Protein AF-A0A7J8LEA6-F1 (afdb_monomer_lite)

Structure (mmCIF, N/CA/C/O backbone):
data_AF-A0A7J8LEA6-F1
#
_entry.id   AF-A0A7J8LEA6-F1
#
loop_
_atom_site.group_PDB
_atom_site.id
_atom_site.type_symbol
_atom_site.label_atom_id
_atom_site.label_alt_id
_atom_site.label_comp_id
_atom_site.label_asym_id
_atom_site.label_entity_id
_atom_site.label_seq_id
_atom_site.pdbx_PDB_ins_code
_atom_site.Cartn_x
_atom_site.Cartn_y
_atom_site.Cartn_z
_atom_site.occupancy
_atom_site.B_iso_or_equiv
_atom_site.auth_seq_id
_atom_site.auth_comp_id
_atom_site.auth_asym_id
_atom_site.auth_atom_id
_atom_site.pdbx_PDB_model_num
ATOM 1 N N . MET A 1 1 ? 2.730 -10.314 -9.949 1.00 86.88 1 MET A N 1
ATOM 2 C CA . MET A 1 1 ? 4.095 -10.872 -10.053 1.00 86.88 1 MET A CA 1
ATOM 3 C C . MET A 1 1 ? 4.659 -10.910 -8.648 1.00 86.88 1 MET A C 1
ATOM 5 O O . MET A 1 1 ? 4.532 -9.904 -7.964 1.00 86.88 1 MET A O 1
ATOM 9 N N . ASP A 1 2 ? 5.168 -12.056 -8.209 1.00 90.38 2 ASP A N 1
ATOM 10 C CA . ASP A 1 2 ? 5.840 -12.200 -6.909 1.00 90.38 2 ASP A CA 1
ATOM 11 C C . ASP A 1 2 ? 7.220 -11.518 -6.976 1.00 90.38 2 ASP A C 1
ATOM 13 O O . ASP A 1 2 ? 7.902 -11.648 -7.997 1.00 90.38 2 ASP A O 1
ATOM 17 N N . LEU A 1 3 ? 7.569 -10.725 -5.959 1.00 87.19 3 LEU A N 1
ATOM 18 C CA . LEU A 1 3 ? 8.829 -9.979 -5.855 1.00 87.19 3 LEU A CA 1
ATOM 19 C C . LEU A 1 3 ? 9.728 -10.457 -4.695 1.00 87.19 3 LEU A C 1
ATOM 21 O O . LEU A 1 3 ? 10.754 -9.823 -4.451 1.00 87.19 3 LEU A O 1
ATOM 25 N N . GLU A 1 4 ? 9.379 -11.560 -4.020 1.00 86.50 4 GLU A N 1
ATOM 26 C CA . GLU A 1 4 ? 10.015 -12.057 -2.787 1.00 86.50 4 GLU A CA 1
ATOM 27 C C . GLU A 1 4 ? 9.737 -11.173 -1.547 1.00 86.50 4 GLU A C 1
ATOM 29 O O . GLU A 1 4 ? 9.237 -10.051 -1.651 1.00 86.50 4 GLU A O 1
ATOM 34 N N . ASN A 1 5 ? 10.034 -11.689 -0.345 1.00 86.69 5 ASN A N 1
ATOM 35 C CA . ASN A 1 5 ? 9.791 -11.030 0.954 1.00 86.69 5 ASN A CA 1
ATOM 36 C C . ASN A 1 5 ? 8.346 -10.532 1.150 1.00 86.69 5 ASN A C 1
ATOM 38 O O . ASN A 1 5 ? 8.127 -9.425 1.63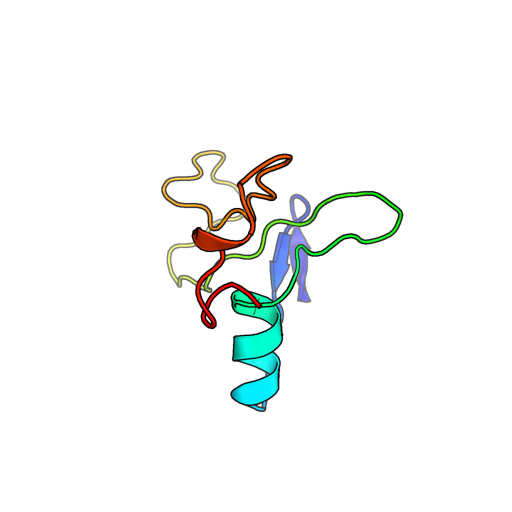7 1.00 86.69 5 ASN A O 1
ATOM 42 N N . ASP A 1 6 ? 7.367 -11.344 0.741 1.00 86.50 6 ASP A N 1
ATOM 43 C CA . ASP A 1 6 ? 5.930 -11.050 0.841 1.00 86.50 6 ASP A CA 1
ATOM 44 C C . ASP A 1 6 ? 5.469 -9.799 0.065 1.00 86.50 6 ASP A C 1
ATOM 46 O O . ASP A 1 6 ? 4.387 -9.260 0.313 1.00 86.50 6 ASP A O 1
ATOM 50 N N . TYR A 1 7 ? 6.252 -9.353 -0.924 1.00 87.06 7 TYR A N 1
ATOM 51 C CA . TYR A 1 7 ? 5.866 -8.276 -1.829 1.00 87.06 7 TYR A CA 1
ATOM 52 C C . TYR A 1 7 ? 5.315 -8.797 -3.152 1.00 87.06 7 TYR A C 1
ATOM 54 O O . TYR A 1 7 ? 5.860 -9.693 -3.794 1.00 87.06 7 TYR A O 1
ATOM 62 N N . TYR A 1 8 ? 4.259 -8.135 -3.621 1.00 88.25 8 TYR A N 1
ATOM 63 C CA . TYR A 1 8 ? 3.595 -8.466 -4.874 1.00 88.25 8 TYR A CA 1
ATOM 64 C C . TYR A 1 8 ? 3.444 -7.217 -5.737 1.00 88.25 8 TYR A C 1
ATOM 66 O O . TYR A 1 8 ? 2.957 -6.182 -5.286 1.00 88.25 8 TYR A O 1
ATOM 74 N N . LEU A 1 9 ? 3.817 -7.326 -7.013 1.00 89.69 9 LEU A N 1
ATOM 75 C CA . LEU A 1 9 ? 3.543 -6.297 -8.008 1.00 89.69 9 LEU A CA 1
ATOM 76 C C . LEU A 1 9 ? 2.233 -6.590 -8.728 1.00 89.69 9 LEU A C 1
ATOM 78 O O . LEU A 1 9 ? 2.081 -7.634 -9.379 1.00 89.69 9 LEU A O 1
ATOM 82 N N . VAL A 1 10 ? 1.323 -5.624 -8.669 1.00 89.25 10 VAL A N 1
ATOM 83 C CA . VAL A 1 10 ? 0.051 -5.636 -9.389 1.00 89.25 10 VAL A CA 1
ATOM 84 C C . VAL A 1 10 ? 0.064 -4.508 -10.416 1.00 89.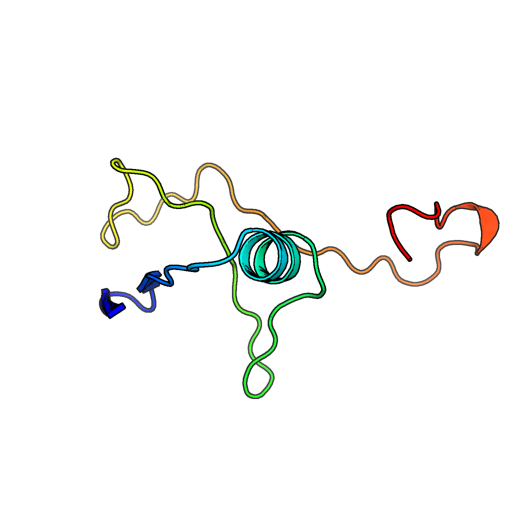25 10 VAL A C 1
ATOM 86 O O . VAL A 1 10 ? 0.475 -3.389 -10.118 1.00 89.25 10 VAL A O 1
ATOM 89 N N . ARG A 1 11 ? -0.360 -4.810 -11.646 1.00 91.50 11 ARG A N 1
ATOM 90 C CA . ARG A 1 11 ? -0.483 -3.836 -12.732 1.00 91.50 11 ARG A CA 1
ATOM 91 C C . ARG A 1 11 ? -1.930 -3.803 -13.197 1.00 91.50 11 ARG A C 1
ATOM 93 O O . ARG A 1 11 ? -2.496 -4.848 -13.508 1.00 91.50 11 ARG A O 1
ATOM 100 N N . PHE A 1 12 ? -2.489 -2.606 -13.266 1.00 90.50 12 PHE A N 1
ATOM 101 C CA . PHE A 1 12 ? -3.853 -2.365 -13.720 1.00 90.50 12 PHE A CA 1
ATOM 102 C C . PHE A 1 12 ? -3.835 -1.858 -15.161 1.00 90.50 12 PHE A C 1
ATOM 104 O O . PHE A 1 12 ? -2.895 -1.172 -15.563 1.00 90.50 12 PHE A O 1
ATOM 111 N N . HIS A 1 13 ? -4.851 -2.233 -15.936 1.00 92.94 13 HIS A N 1
ATOM 112 C CA . HIS A 1 13 ? -5.054 -1.719 -17.295 1.00 92.94 13 HIS A CA 1
ATOM 113 C C . HIS A 1 13 ? -5.969 -0.493 -17.311 1.00 92.94 13 HIS A C 1
ATOM 115 O O . HIS A 1 13 ? -5.857 0.329 -18.215 1.00 92.94 13 HIS A O 1
ATOM 121 N N . ASP A 1 14 ? -6.847 -0.380 -16.315 1.00 95.19 14 ASP A N 1
ATOM 122 C CA . ASP A 1 14 ? -7.845 0.672 -16.201 1.0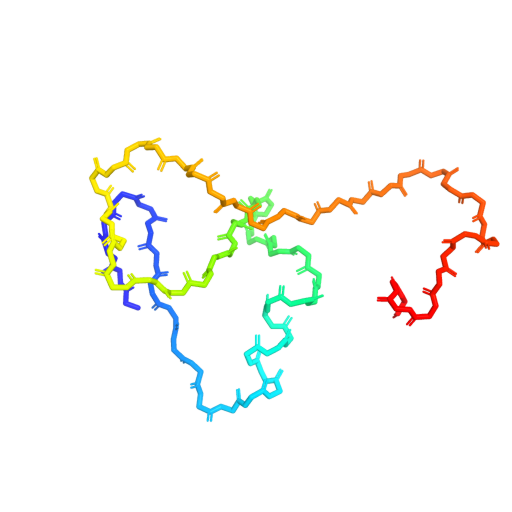0 95.19 14 ASP A CA 1
ATOM 123 C C . ASP A 1 14 ? -7.590 1.542 -14.960 1.00 95.19 14 ASP A C 1
ATOM 125 O O . ASP A 1 14 ? -7.178 1.057 -13.900 1.00 95.19 14 ASP A O 1
ATOM 129 N N . GLU A 1 15 ? -7.812 2.848 -15.108 1.00 91.56 15 GLU A N 1
ATOM 130 C CA . GLU A 1 15 ? -7.560 3.827 -14.051 1.00 91.56 15 GLU A CA 1
ATOM 131 C C . GLU A 1 15 ? -8.587 3.741 -12.911 1.00 91.56 15 GLU A C 1
ATOM 133 O O . GLU A 1 15 ? -8.267 4.041 -11.758 1.00 91.56 15 GLU A O 1
ATOM 138 N N . VAL A 1 16 ? -9.817 3.315 -13.202 1.00 92.50 16 VAL A N 1
ATOM 139 C CA . VAL A 1 16 ? -10.878 3.131 -12.207 1.00 92.50 16 VAL A CA 1
ATOM 140 C C . VAL A 1 16 ? -10.503 1.995 -11.266 1.00 92.50 16 VAL A C 1
ATOM 142 O O . VAL A 1 16 ? -10.551 2.176 -10.048 1.00 92.50 16 VAL A O 1
ATOM 145 N N . ASP A 1 17 ? -10.051 0.862 -11.806 1.00 90.56 17 ASP A N 1
ATOM 146 C CA . ASP A 1 17 ? -9.595 -0.274 -10.999 1.00 90.56 17 ASP A CA 1
ATOM 147 C C . ASP A 1 17 ? -8.389 0.106 -10.135 1.00 90.56 17 ASP A C 1
ATOM 149 O O . ASP A 1 17 ? -8.365 -0.168 -8.934 1.00 90.56 17 ASP A O 1
ATOM 153 N N . TYR A 1 18 ? -7.415 0.807 -10.721 1.00 89.38 18 TYR A N 1
ATOM 154 C CA . TYR A 1 18 ? -6.255 1.316 -9.992 1.00 89.38 18 TYR A CA 1
ATOM 155 C C . TYR A 1 18 ? -6.654 2.236 -8.828 1.00 89.38 18 TYR A C 1
ATOM 157 O O . TYR A 1 18 ? -6.193 2.053 -7.699 1.00 89.38 18 TYR A O 1
ATOM 165 N N . ASN A 1 19 ? -7.535 3.210 -9.078 1.00 87.31 19 ASN A N 1
ATOM 166 C CA . ASN A 1 19 ? -8.002 4.131 -8.045 1.00 87.31 19 ASN A CA 1
ATOM 167 C C . ASN A 1 19 ? -8.801 3.402 -6.961 1.00 87.31 19 ASN A C 1
ATOM 169 O O . ASN A 1 19 ? -8.638 3.716 -5.783 1.00 87.31 19 ASN A O 1
ATOM 173 N N . LYS A 1 20 ? -9.615 2.410 -7.332 1.00 85.69 20 LYS A N 1
ATOM 174 C CA . LYS A 1 20 ? -10.369 1.589 -6.382 1.00 85.69 20 LYS A CA 1
ATOM 175 C C . LYS A 1 20 ? -9.444 0.799 -5.460 1.00 85.69 20 LYS A C 1
ATOM 177 O O . LYS A 1 20 ? -9.689 0.742 -4.262 1.00 85.69 20 LYS A O 1
ATOM 182 N N . VAL A 1 21 ? -8.361 0.238 -5.994 1.00 85.50 21 VAL A N 1
ATOM 183 C CA . VAL A 1 21 ? -7.350 -0.477 -5.200 1.00 85.50 21 VAL A CA 1
ATOM 184 C C . VAL A 1 21 ? -6.606 0.461 -4.253 1.00 85.50 21 VAL A C 1
ATOM 186 O O . VAL A 1 21 ? -6.349 0.091 -3.110 1.00 85.50 21 VAL A O 1
ATOM 189 N N . LEU A 1 22 ? -6.258 1.660 -4.726 1.00 84.06 22 LEU A N 1
ATOM 190 C CA . LEU A 1 22 ? -5.432 2.608 -3.982 1.00 84.06 22 LEU A CA 1
ATOM 191 C C . LEU A 1 22 ? -6.205 3.388 -2.908 1.00 84.06 22 LEU A C 1
ATOM 193 O O . LEU A 1 22 ? -5.642 3.689 -1.860 1.00 84.06 22 LEU A O 1
ATOM 197 N N . LYS A 1 23 ? -7.458 3.762 -3.188 1.00 81.56 23 LYS A N 1
ATOM 198 C CA . LYS A 1 23 ? -8.266 4.677 -2.358 1.00 81.56 23 LYS A CA 1
ATOM 199 C C . LYS A 1 23 ? -9.507 4.032 -1.750 1.00 81.56 23 LYS A C 1
ATOM 201 O O . LYS A 1 23 ? -10.146 4.663 -0.918 1.00 81.56 23 LYS A O 1
ATOM 206 N N . GLY A 1 24 ? -9.876 2.834 -2.200 1.00 79.00 24 GLY A N 1
ATOM 207 C CA . GLY A 1 24 ? -11.012 2.102 -1.651 1.00 79.00 24 GLY A CA 1
ATOM 208 C C . GLY A 1 24 ? -10.724 1.562 -0.253 1.00 79.00 24 GLY A C 1
ATOM 209 O O . GLY A 1 24 ? -9.822 2.023 0.442 1.00 79.00 24 GLY A O 1
ATOM 210 N N . ASP A 1 25 ? -11.487 0.556 0.149 1.00 79.69 25 ASP A N 1
ATOM 211 C CA . ASP A 1 25 ? -11.380 -0.055 1.471 1.00 79.69 25 ASP A CA 1
ATOM 212 C C . ASP A 1 25 ? -10.039 -0.777 1.726 1.00 79.69 25 ASP A C 1
ATOM 214 O O . ASP A 1 25 ? -9.351 -1.180 0.779 1.00 79.69 25 ASP A O 1
ATOM 218 N N . PRO A 1 26 ? -9.668 -0.990 3.009 1.00 78.62 26 PRO A N 1
ATOM 219 C CA . PRO A 1 26 ? -8.496 -1.775 3.361 1.00 78.62 26 PRO A CA 1
ATOM 220 C C . PRO A 1 26 ? -8.539 -3.174 2.751 1.00 78.62 26 PRO A C 1
ATOM 222 O O . PRO A 1 26 ? -9.550 -3.878 2.799 1.00 78.62 26 PRO A O 1
ATOM 225 N N . TRP A 1 27 ? -7.391 -3.614 2.248 1.00 81.06 27 TRP A N 1
ATOM 226 C CA . TRP A 1 27 ? -7.247 -4.945 1.683 1.00 81.06 27 TRP A CA 1
ATOM 227 C C . TRP A 1 27 ? -7.156 -5.971 2.803 1.00 81.06 27 TRP A C 1
ATOM 229 O O . TRP A 1 27 ? -6.148 -6.046 3.503 1.00 81.06 27 TRP A O 1
ATOM 239 N N . VAL A 1 28 ? -8.209 -6.769 2.963 1.00 81.31 28 VAL A N 1
ATOM 240 C CA . VAL A 1 28 ? -8.229 -7.894 3.899 1.00 81.31 28 VAL A CA 1
ATOM 241 C C . VAL A 1 28 ? -8.364 -9.184 3.109 1.00 81.31 28 VAL A C 1
ATOM 243 O O . VAL A 1 28 ? -9.412 -9.463 2.529 1.00 81.31 28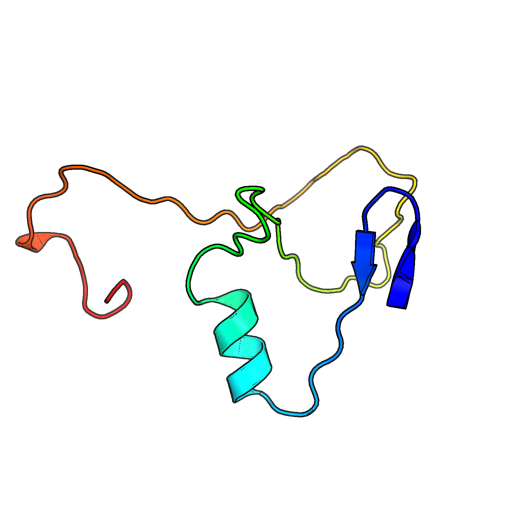 VAL A O 1
ATOM 246 N N . ILE A 1 29 ? -7.305 -9.990 3.101 1.00 81.81 29 ILE A N 1
ATOM 247 C CA . ILE A 1 29 ? -7.308 -11.318 2.486 1.00 81.81 29 ILE A CA 1
ATOM 248 C C . ILE A 1 29 ? -7.120 -12.338 3.601 1.00 81.81 29 ILE A C 1
ATOM 250 O O . ILE A 1 29 ? -6.149 -12.279 4.345 1.00 81.81 29 ILE A O 1
ATOM 254 N N . LEU A 1 30 ? -8.083 -13.253 3.754 1.00 85.12 30 LEU A N 1
ATOM 255 C CA . LEU A 1 30 ? -8.059 -14.296 4.792 1.00 85.12 30 LEU A CA 1
ATOM 256 C C . LEU A 1 30 ? -7.854 -13.751 6.223 1.00 85.12 30 LEU A C 1
ATOM 258 O O . LEU A 1 30 ? -7.239 -14.396 7.066 1.00 85.12 30 LEU A O 1
ATOM 262 N N . GLY A 1 31 ? -8.370 -12.550 6.504 1.00 82.25 31 GLY A N 1
ATOM 263 C CA . GLY A 1 31 ? -8.231 -11.893 7.809 1.00 82.25 31 GLY A CA 1
ATOM 264 C C . GLY A 1 31 ? -6.886 -11.195 8.040 1.00 82.25 31 GLY A C 1
ATOM 265 O O . GLY A 1 31 ? -6.694 -10.607 9.101 1.00 82.25 31 GLY A O 1
ATOM 266 N N . GLN A 1 32 ? -5.976 -11.218 7.063 1.00 81.62 32 GLN A N 1
ATOM 267 C CA . GLN A 1 32 ? -4.717 -10.480 7.095 1.00 81.62 32 GLN A CA 1
ATOM 268 C C . GLN A 1 32 ? -4.859 -9.161 6.335 1.00 81.62 32 GLN A C 1
ATOM 270 O O . GLN A 1 32 ? -5.395 -9.128 5.226 1.00 81.62 32 GLN A O 1
ATOM 275 N N . TYR A 1 33 ? -4.373 -8.076 6.938 1.00 81.94 33 TYR A N 1
ATOM 276 C CA . TYR A 1 33 ? -4.328 -6.767 6.295 1.00 81.94 33 TYR A CA 1
ATOM 277 C C . TYR A 1 33 ? -3.132 -6.690 5.355 1.00 81.94 33 TYR A C 1
ATOM 279 O O . TYR A 1 33 ? -2.001 -6.948 5.764 1.00 81.94 33 TYR A O 1
ATOM 287 N N . LEU A 1 34 ? -3.389 -6.291 4.116 1.00 82.88 34 LEU A N 1
ATOM 288 C CA . LEU A 1 34 ? -2.352 -5.968 3.153 1.00 82.88 34 LEU A CA 1
ATOM 289 C C . LEU A 1 34 ? -2.153 -4.461 3.090 1.00 82.88 34 LEU A C 1
ATOM 291 O O . LEU A 1 34 ? -3.101 -3.675 3.120 1.00 82.88 34 LEU A O 1
ATOM 295 N N . THR A 1 35 ? -0.896 -4.067 2.959 1.00 82.12 35 THR A N 1
ATOM 296 C CA . THR A 1 35 ? -0.510 -2.697 2.666 1.00 82.12 35 THR A CA 1
ATOM 297 C C . THR A 1 35 ? -0.337 -2.536 1.160 1.00 82.12 35 THR A C 1
ATOM 299 O O . THR A 1 35 ? 0.331 -3.334 0.504 1.00 82.12 35 THR A O 1
ATOM 302 N N . VAL A 1 36 ? -0.942 -1.496 0.585 1.00 84.69 36 VAL A N 1
ATOM 303 C CA . VAL A 1 36 ? -0.725 -1.138 -0.824 1.00 84.69 36 VAL A CA 1
ATOM 304 C C . VAL A 1 36 ? 0.155 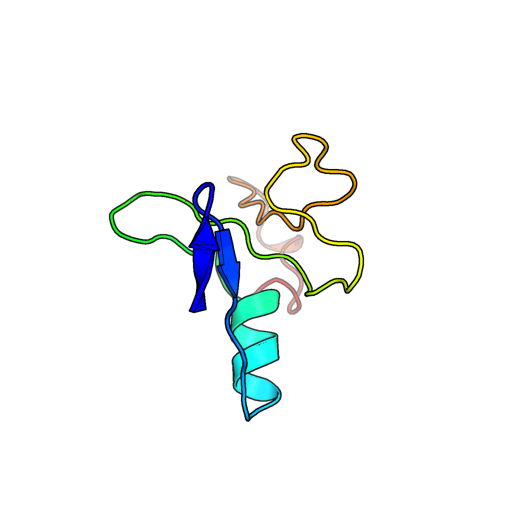0.098 -0.863 1.00 84.69 36 VAL A C 1
ATOM 306 O O . VAL A 1 36 ? -0.030 1.042 -0.097 1.00 84.69 36 VAL A O 1
ATOM 309 N N . ARG A 1 37 ? 1.134 0.098 -1.763 1.00 82.38 37 ARG A N 1
ATOM 310 C CA . ARG A 1 37 ? 1.968 1.263 -2.047 1.00 82.38 37 ARG A CA 1
ATOM 311 C C . ARG A 1 37 ? 2.033 1.500 -3.543 1.00 82.38 37 ARG A C 1
ATOM 313 O O . ARG A 1 37 ? 1.935 0.566 -4.336 1.00 82.38 37 ARG A O 1
ATOM 320 N N . LEU A 1 38 ? 2.256 2.753 -3.916 1.00 86.25 38 LEU A N 1
ATOM 321 C CA . LEU A 1 38 ? 2.577 3.091 -5.292 1.00 86.25 38 LEU A CA 1
ATOM 322 C C . LEU A 1 38 ? 3.901 2.450 -5.697 1.00 86.25 38 LEU A C 1
ATOM 324 O O . LEU A 1 38 ? 4.857 2.416 -4.914 1.00 86.25 38 LEU A O 1
ATOM 328 N N . TRP A 1 39 ? 3.944 1.956 -6.933 1.00 85.19 39 TRP A N 1
ATOM 329 C CA . TRP A 1 39 ? 5.177 1.452 -7.517 1.00 85.19 39 TRP A CA 1
ATOM 330 C C . TRP A 1 39 ? 6.215 2.574 -7.590 1.00 85.19 39 TRP A C 1
ATOM 332 O O . TRP A 1 39 ? 5.924 3.673 -8.060 1.00 85.19 39 TRP A O 1
ATOM 342 N N . SER A 1 40 ? 7.436 2.269 -7.158 1.00 83.31 40 SER A N 1
ATOM 343 C CA . SER A 1 40 ? 8.592 3.150 -7.290 1.00 83.31 40 SER A CA 1
ATOM 344 C C . SER A 1 40 ? 9.727 2.379 -7.959 1.00 83.31 40 SER A C 1
ATOM 346 O O . SER A 1 40 ? 10.006 1.259 -7.536 1.00 83.31 40 SER A O 1
ATOM 348 N N . PRO A 1 41 ? 10.436 2.952 -8.947 1.00 84.25 41 PRO A N 1
ATOM 349 C CA . PRO A 1 41 ? 11.619 2.319 -9.532 1.00 84.25 41 PRO A CA 1
ATOM 350 C C . PRO A 1 41 ? 12.744 2.083 -8.515 1.00 84.25 41 PRO A C 1
ATOM 352 O O . PRO A 1 41 ? 13.589 1.224 -8.730 1.00 84.25 41 PRO A O 1
ATOM 355 N N . ALA A 1 42 ? 12.760 2.853 -7.423 1.00 84.62 42 ALA A N 1
ATOM 356 C CA . ALA A 1 42 ? 13.722 2.719 -6.331 1.00 84.62 42 ALA A CA 1
ATOM 357 C C . ALA A 1 42 ? 13.292 1.686 -5.272 1.00 84.62 42 ALA A C 1
ATOM 359 O O . ALA A 1 42 ? 13.970 1.528 -4.261 1.00 84.62 42 ALA A O 1
ATOM 360 N N . PHE A 1 43 ? 12.156 1.009 -5.467 1.00 83.38 43 PHE A N 1
ATOM 361 C CA . PHE A 1 43 ? 11.684 -0.014 -4.546 1.00 83.38 43 PHE A CA 1
ATOM 362 C C . PHE A 1 43 ? 12.608 -1.238 -4.566 1.00 83.38 43 PHE A C 1
ATOM 364 O O . PHE A 1 43 ? 12.894 -1.788 -5.628 1.00 83.38 43 PHE A O 1
ATOM 371 N N . SER A 1 44 ? 13.022 -1.687 -3.380 1.00 84.00 44 SER A N 1
ATOM 372 C CA . SER A 1 44 ? 13.722 -2.955 -3.184 1.00 84.00 44 SER A CA 1
ATOM 373 C C . SER A 1 44 ? 13.005 -3.782 -2.128 1.00 84.00 44 SER A C 1
ATOM 375 O O . SER A 1 44 ? 12.739 -3.286 -1.034 1.00 84.00 44 SER A O 1
ATOM 377 N N . THR A 1 45 ? 12.765 -5.061 -2.412 1.00 84.19 45 THR A N 1
ATOM 378 C CA . THR A 1 45 ? 12.217 -6.012 -1.434 1.00 84.19 45 THR A CA 1
ATOM 379 C C . THR A 1 45 ? 13.203 -6.346 -0.319 1.00 84.19 45 THR A C 1
ATOM 381 O O . THR A 1 45 ? 12.803 -6.884 0.708 1.00 84.19 45 THR A O 1
ATOM 384 N N . SER A 1 46 ? 14.485 -6.007 -0.485 1.00 82.44 46 SER A N 1
ATOM 385 C CA . SER A 1 46 ? 15.534 -6.211 0.518 1.00 82.44 46 SER A CA 1
ATOM 386 C C . SER A 1 46 ? 15.672 -5.056 1.516 1.00 82.44 46 SER A C 1
ATOM 388 O O . SER A 1 46 ? 16.453 -5.161 2.461 1.00 82.44 46 SER A O 1
ATOM 390 N N . GLN A 1 47 ? 14.999 -3.924 1.283 1.00 73.31 47 GLN A N 1
ATOM 391 C CA . GLN A 1 47 ? 15.028 -2.791 2.203 1.00 73.31 47 GLN A CA 1
ATOM 392 C C . GLN A 1 47 ? 13.939 -2.961 3.262 1.00 73.31 47 GLN A C 1
ATOM 394 O O . GLN A 1 47 ? 12.755 -3.019 2.949 1.00 73.31 47 GLN A O 1
ATOM 399 N N . ASN A 1 48 ? 14.357 -2.991 4.528 1.00 63.28 48 ASN A N 1
ATOM 400 C CA . ASN A 1 48 ? 13.448 -3.026 5.678 1.00 63.28 48 ASN A CA 1
ATOM 401 C C . ASN A 1 48 ? 12.923 -1.634 6.073 1.00 63.28 48 ASN A C 1
ATOM 403 O O . ASN A 1 48 ? 12.116 -1.526 6.993 1.00 63.28 48 ASN A O 1
ATOM 407 N N . GLU A 1 49 ? 13.388 -0.568 5.417 1.00 64.94 49 GLU A N 1
ATOM 408 C CA . GLU A 1 49 ? 12.970 0.801 5.714 1.00 64.94 49 GLU A CA 1
ATOM 409 C C . GLU A 1 49 ? 11.743 1.177 4.879 1.00 64.94 49 GLU A C 1
ATOM 411 O O . GLU A 1 49 ? 11.797 1.345 3.659 1.00 64.94 49 GLU A O 1
ATOM 416 N N . VAL A 1 50 ? 10.605 1.292 5.559 1.00 63.53 50 VAL A N 1
ATOM 417 C CA . VAL A 1 50 ? 9.366 1.799 4.978 1.00 63.53 50 VAL A CA 1
ATOM 418 C C . VAL A 1 50 ? 9.322 3.304 5.224 1.00 63.53 50 VAL A C 1
ATOM 420 O O . VAL A 1 50 ? 8.928 3.742 6.298 1.00 63.53 50 VAL A O 1
ATOM 423 N N . ASP A 1 51 ? 9.749 4.087 4.234 1.00 65.31 51 ASP A N 1
ATOM 424 C CA . ASP A 1 51 ? 9.818 5.551 4.359 1.00 65.31 51 ASP A CA 1
ATOM 425 C C . ASP A 1 51 ? 8.409 6.184 4.381 1.00 65.31 51 ASP A C 1
ATOM 427 O O . ASP A 1 51 ? 8.069 6.988 5.246 1.00 65.31 51 ASP A O 1
ATOM 431 N N . ILE A 1 52 ? 7.529 5.759 3.462 1.00 65.62 52 ILE A N 1
ATOM 432 C CA . ILE A 1 52 ? 6.136 6.223 3.374 1.00 65.62 52 ILE A CA 1
ATOM 433 C C . ILE A 1 52 ? 5.226 5.042 3.025 1.00 65.62 52 ILE A C 1
ATOM 435 O O . ILE A 1 52 ? 5.407 4.393 1.990 1.00 65.62 52 ILE A O 1
ATOM 439 N N . GLN A 1 53 ? 4.214 4.800 3.862 1.00 69.06 53 GLN A N 1
ATOM 440 C CA . GLN A 1 53 ? 3.197 3.769 3.659 1.00 69.06 53 GLN A CA 1
ATOM 441 C C . GLN A 1 53 ? 1.800 4.384 3.695 1.00 69.06 53 GLN A C 1
ATOM 443 O O . GLN A 1 53 ? 1.451 5.103 4.630 1.00 69.06 53 GLN A O 1
ATOM 448 N N . VAL A 1 54 ? 0.982 4.069 2.691 1.00 69.19 54 VAL A N 1
ATOM 449 C CA . VAL A 1 54 ? -0.453 4.361 2.742 1.00 69.19 54 VAL A CA 1
ATOM 450 C C . VAL A 1 54 ? -1.090 3.343 3.680 1.00 69.19 54 VAL A C 1
ATOM 452 O O . VAL A 1 54 ? -0.901 2.136 3.502 1.00 69.19 54 VAL A O 1
ATOM 455 N N . ALA A 1 55 ? -1.803 3.835 4.689 1.00 70.00 55 ALA A N 1
ATOM 456 C CA . ALA A 1 55 ? -2.548 3.025 5.638 1.00 70.00 55 ALA A CA 1
ATOM 457 C C . ALA A 1 55 ? -4.003 3.492 5.677 1.00 70.00 55 ALA A C 1
ATOM 459 O O . ALA A 1 55 ? -4.285 4.691 5.698 1.00 70.00 55 ALA A O 1
ATOM 460 N N . TRP A 1 56 ? -4.921 2.533 5.729 1.00 73.81 56 TRP A N 1
ATOM 461 C CA . TRP A 1 56 ? -6.334 2.799 5.952 1.00 73.81 56 TRP A CA 1
ATOM 462 C C . TRP A 1 56 ? -6.581 2.888 7.447 1.00 73.81 56 TRP A C 1
ATOM 464 O O . TRP A 1 56 ? -6.339 1.934 8.188 1.00 73.81 56 TRP A O 1
ATOM 474 N N . ILE A 1 57 ? -7.080 4.034 7.891 1.00 70.75 57 ILE A N 1
ATOM 475 C CA . ILE A 1 57 ? -7.490 4.233 9.275 1.00 70.75 57 ILE A CA 1
ATOM 476 C C . ILE A 1 57 ? -9.012 4.158 9.359 1.00 70.75 57 ILE A C 1
ATOM 478 O O . ILE A 1 57 ? -9.723 4.947 8.744 1.00 70.75 57 ILE A O 1
ATOM 482 N N . ARG A 1 58 ? -9.530 3.210 10.146 1.00 69.62 58 ARG A N 1
ATOM 483 C CA . ARG A 1 58 ? -10.944 3.203 10.528 1.00 69.62 58 ARG A CA 1
ATOM 484 C C . ARG A 1 58 ? -11.077 3.878 11.880 1.00 69.62 58 ARG A C 1
ATOM 486 O O . ARG A 1 58 ? -10.719 3.304 12.906 1.00 69.62 58 ARG A O 1
ATOM 493 N N . LEU A 1 59 ? -11.593 5.096 11.885 1.00 72.25 59 LEU A N 1
ATOM 494 C CA . LEU A 1 59 ? -11.866 5.806 13.124 1.00 72.25 59 LEU A CA 1
ATOM 495 C C . LEU A 1 59 ? -13.211 5.330 13.691 1.00 72.25 59 LEU A C 1
ATOM 497 O O . LEU A 1 59 ? -14.258 5.515 13.069 1.00 72.25 59 LEU A O 1
ATOM 501 N N . LEU A 1 60 ? -13.179 4.669 14.850 1.00 73.12 60 LEU A N 1
ATOM 502 C CA . LEU A 1 60 ? -14.376 4.190 15.541 1.00 73.12 60 LEU A CA 1
ATOM 503 C C . LEU A 1 60 ? -14.924 5.290 16.456 1.00 73.12 60 LEU A C 1
ATOM 505 O O . LEU A 1 60 ? -14.184 5.852 17.260 1.00 73.12 60 LEU A O 1
ATOM 509 N N . GLY A 1 61 ? -16.224 5.571 16.353 1.00 73.44 61 GLY A N 1
ATOM 510 C CA . GLY A 1 61 ? -16.908 6.519 17.236 1.00 73.44 61 GLY A CA 1
ATOM 511 C C . GLY A 1 61 ? -16.777 7.993 16.845 1.00 73.44 61 GLY A C 1
ATOM 512 O O . GLY A 1 61 ? -17.017 8.848 17.697 1.00 73.44 61 GLY A O 1
ATOM 513 N N . LEU A 1 62 ? -16.423 8.316 15.592 1.00 75.31 62 LEU A N 1
ATOM 514 C CA . LEU A 1 62 ? -16.604 9.692 15.125 1.00 75.31 62 LEU A CA 1
ATOM 515 C C . LEU A 1 62 ? -18.101 10.019 15.023 1.00 75.31 62 LEU A C 1
ATOM 517 O O . LEU A 1 62 ? -18.870 9.187 14.535 1.00 75.31 62 LEU A O 1
ATOM 521 N N . PRO A 1 63 ? -18.531 11.219 15.451 1.00 73.06 63 PRO A N 1
ATOM 522 C CA . PRO A 1 63 ? -19.879 11.686 15.174 1.00 73.06 63 PRO A CA 1
ATOM 523 C C . PRO A 1 63 ? -20.111 11.765 13.661 1.00 73.06 63 PRO A C 1
ATOM 525 O O . PRO A 1 63 ? -19.224 12.186 12.917 1.00 73.06 63 PRO A O 1
ATOM 528 N N . GLU A 1 64 ? -21.317 11.406 13.224 1.00 67.00 64 GLU A N 1
ATOM 529 C CA . GLU A 1 64 ? -21.723 11.362 11.810 1.00 67.00 64 GLU A CA 1
ATOM 530 C C . GLU A 1 64 ? -21.412 12.668 11.056 1.00 67.00 64 GLU A C 1
ATOM 532 O O . GLU A 1 64 ? -20.987 12.637 9.908 1.00 67.00 64 GLU A O 1
ATOM 537 N N . SER A 1 65 ? -21.485 13.814 11.744 1.00 72.25 65 SER A N 1
ATOM 538 C CA . SER A 1 65 ? -21.180 15.147 11.205 1.00 72.25 65 SER A CA 1
ATOM 539 C C . SER A 1 65 ? -19.743 15.349 10.706 1.00 72.25 65 SER A C 1
ATOM 541 O O . SER A 1 65 ? -19.460 16.375 10.094 1.00 72.25 65 SER A O 1
ATOM 543 N N . TYR A 1 66 ? -18.823 14.436 11.023 1.00 68.62 66 TYR A N 1
ATOM 544 C CA . TYR A 1 66 ? -17.415 14.520 10.630 1.00 68.62 66 TYR A CA 1
ATOM 545 C C . TYR A 1 66 ? -17.025 13.544 9.516 1.00 68.62 66 TYR A C 1
ATOM 547 O O . TYR A 1 66 ? -15.897 13.616 9.024 1.00 68.62 66 TYR A O 1
ATOM 555 N N . TYR A 1 67 ? -17.923 12.650 9.099 1.00 63.62 67 TYR A N 1
ATOM 556 C CA . TYR A 1 67 ? -17.725 11.897 7.866 1.00 63.62 67 TYR A CA 1
ATOM 557 C C . TYR A 1 67 ? -18.046 12.844 6.705 1.00 63.62 67 TYR A C 1
ATOM 559 O O . TYR A 1 67 ? -19.196 13.227 6.516 1.00 63.62 67 TYR A O 1
ATOM 567 N N . SER A 1 68 ? -17.026 13.305 5.973 1.00 59.41 68 SER A N 1
ATOM 568 C CA . SER A 1 68 ? -17.265 14.024 4.716 1.00 59.41 68 SER A CA 1
ATOM 569 C C . SER A 1 68 ? -17.590 13.022 3.608 1.00 59.41 68 SER A C 1
ATOM 571 O O . SER A 1 68 ? -17.151 11.874 3.681 1.00 59.41 68 SER A O 1
ATOM 573 N N . ASP A 1 69 ? -18.27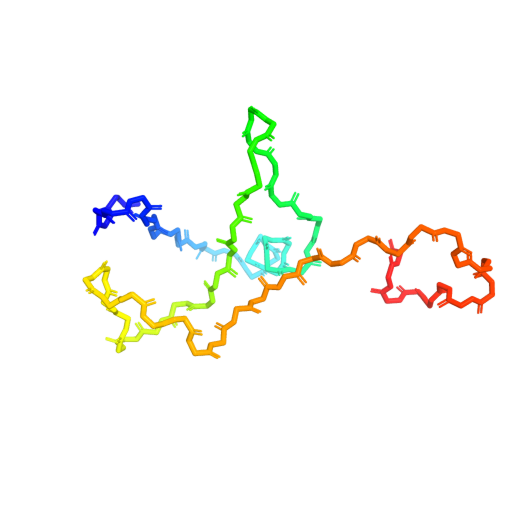1 13.467 2.550 1.00 57.41 69 ASP A N 1
ATOM 574 C CA . ASP A 1 69 ? -18.583 12.657 1.356 1.00 57.41 69 ASP A CA 1
ATOM 575 C C . ASP A 1 69 ? -17.337 12.086 0.644 1.00 57.41 69 ASP A C 1
ATOM 577 O O . ASP A 1 69 ? -17.452 11.326 -0.305 1.00 57.41 69 ASP A O 1
ATOM 581 N N . PHE A 1 70 ? -16.127 12.473 1.061 1.00 51.72 70 PHE A N 1
ATOM 582 C CA . PHE A 1 70 ? -14.872 11.901 0.568 1.00 51.72 70 PHE A CA 1
ATOM 583 C C . PHE A 1 70 ? -14.475 10.604 1.301 1.00 51.72 70 PHE A C 1
ATOM 585 O O . PHE A 1 70 ? -13.584 9.890 0.849 1.00 51.72 70 PHE A O 1
ATOM 592 N N . LEU A 1 71 ? -15.087 10.331 2.458 1.00 52.19 71 LEU A N 1
ATOM 593 C CA . LEU A 1 71 ? -14.863 9.149 3.299 1.00 52.19 71 LEU A CA 1
ATOM 594 C C . LEU A 1 71 ? -16.030 8.142 3.247 1.00 52.19 71 LEU A C 1
ATOM 596 O O . LEU A 1 71 ? -15.953 7.115 3.924 1.00 52.19 71 LEU A O 1
ATOM 600 N N . LEU A 1 72 ? -17.091 8.448 2.494 1.00 44.50 72 LEU A N 1
ATOM 601 C CA . LEU A 1 72 ? -18.257 7.598 2.216 1.00 44.50 72 LEU A CA 1
ATOM 602 C C . LEU A 1 72 ? -18.277 7.220 0.732 1.00 44.50 72 LEU A C 1
ATOM 604 O O . LEU A 1 72 ? -18.702 6.082 0.437 1.00 44.50 72 LEU A O 1
#

Organism: NCBI:txid34289

Foldseek 3Di:
DDQPLPDDDDDDPDPVVVCCVQQNDFDADPNDTDWDDDDDPPDDSPDPDDPDTDDDDDDPPDDPVPDDPSND

InterPro domains:
  IPR025558 Domain of unknown function DUF4283 [PF14111] (2-46)
  IPR040256 Uncharacterized protein At4g02000-like [PTHR31286] (1-69)

pLDDT: mean 78.63, std 10.83, range [44.5, 95.19]

Radius of gyration: 14.91 Å; chains: 1; bounding box: 37×29×34 Å

Sequence (72 aa):
MDLENDYYLVRFHDEVDYNKVLKGDPWVILGQYLTVRLWSPAFSTSQNEVDIQVAWIRLLGLPESYYSDFLL

Secondary structure (DSSP, 8-state):
-B-STT-B----SSHHHHHHHHHSS-EEETTEEEP-----TT--TT----S--------TT--GGG--TT--